Protein AF-A0A930T350-F1 (afdb_monomer)

Nearest PDB structures (foldseek):
  2nwv-assembly1_A-2  TM=9.354E-01  e=9.311E-08  Trichormus variabilis
  2nlv-assembly1_B  TM=9.454E-01  e=3.341E-07  Trichormus variabilis ATCC 29413
  2nvm-assembly1_A  TM=8.923E-01  e=1.188E-07  Trichormus variabilis ATCC 29413
  3d7q-assembly2_A-2  TM=9.541E-01  e=7.370E-07  Nostoc punctiforme PCC 73102
  2nvm-assembly1_B  TM=8.428E-01  e=9.311E-08  Trichormus variabilis ATCC 29413

Solvent-accessible surface area (backbone atoms only — not comparable to full-atom values): 5430 Å² total; per-residue (Å²): 109,71,66,47,56,49,50,56,50,53,54,52,50,52,53,51,51,52,45,60,57,49,66,76,73,51,55,94,54,44,46,79,42,79,46,77,39,78,92,72,33,38,38,37,35,32,40,39,36,55,54,96,95,36,81,45,80,46,77,42,31,33,38,42,49,56,94,84,39,84,41,82,81,41,73,71,55,92,84,41,68,68,56,56,51,51,59,66,66,61,77,112

pLDDT: mean 92.79, std 9.18, range [45.62, 98.56]

Sequence (92 aa):
MEKLTHYQNIVKNILTEYERISAQVSDPDIDEVLMFDERRSQYLWFNIGWKNERRVKEISVYIPIKNEKIYIEEDWTEDGIANDLLTDVTQK

Radius of gyration: 13.99 Å; Cα contacts (8 Å, |Δi|>4): 136; chains: 1; bounding box: 31×21×48 Å

Foldseek 3Di:
DVLLVLLLVLLVVVLVVVQVVQVVVDDPQKHWDWDADSVQQKTWTWIFGADPNDTGTGTQWIWHQDPSDIDTPHHNDPVTVVVSCCVSVVPD

Mean predicted aligned error: 3.74 Å

Structure (mmCIF, N/CA/C/O backbone):
data_AF-A0A930T350-F1
#
_entry.id   AF-A0A930T350-F1
#
loo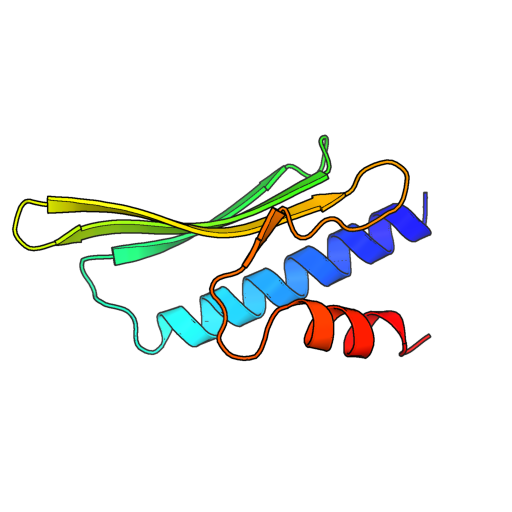p_
_atom_site.group_PDB
_atom_site.id
_atom_site.type_symbol
_atom_site.label_atom_id
_atom_site.label_alt_id
_atom_site.label_comp_id
_atom_site.label_asym_id
_atom_site.label_entity_id
_atom_site.label_seq_id
_atom_site.pdbx_PDB_ins_code
_atom_site.Cartn_x
_atom_site.Cartn_y
_atom_site.Cartn_z
_atom_site.occupancy
_atom_site.B_iso_or_equiv
_atom_site.auth_seq_id
_atom_site.auth_comp_id
_atom_site.auth_asym_id
_atom_site.auth_atom_id
_atom_site.pdbx_PDB_model_num
ATOM 1 N N . MET A 1 1 ? -12.6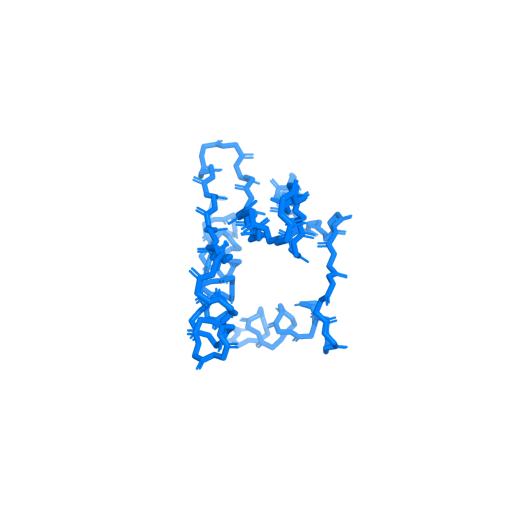98 7.483 17.215 1.00 72.19 1 MET A N 1
ATOM 2 C CA . MET A 1 1 ? -12.068 8.595 16.452 1.00 72.19 1 MET A CA 1
ATOM 3 C C . MET A 1 1 ? -10.547 8.559 16.556 1.00 72.19 1 MET A C 1
ATOM 5 O O . MET A 1 1 ? -9.927 8.321 15.534 1.00 72.19 1 MET A O 1
ATOM 9 N N . GLU A 1 2 ? -9.944 8.671 17.748 1.00 88.06 2 GLU A N 1
ATOM 10 C CA . GLU A 1 2 ? -8.473 8.586 17.894 1.00 88.06 2 GLU A CA 1
ATOM 11 C C . GLU A 1 2 ? -7.880 7.270 17.373 1.00 88.06 2 GLU A C 1
ATOM 13 O O . GLU A 1 2 ? -6.869 7.279 16.679 1.00 88.06 2 GLU A O 1
ATOM 18 N N . LYS A 1 3 ? -8.546 6.141 17.647 1.00 90.25 3 LYS A N 1
ATOM 19 C CA . LYS A 1 3 ? -8.130 4.817 17.165 1.00 90.25 3 LYS A CA 1
ATOM 20 C C . LYS A 1 3 ? -8.114 4.723 15.637 1.00 90.25 3 LYS A C 1
ATOM 22 O O . LYS A 1 3 ? -7.157 4.214 15.067 1.00 90.25 3 LYS A O 1
ATOM 27 N N . LEU A 1 4 ? -9.156 5.241 14.981 1.00 93.31 4 LEU A N 1
ATOM 28 C CA . LEU A 1 4 ? -9.224 5.282 13.522 1.00 93.31 4 LEU A CA 1
ATOM 29 C C . LEU A 1 4 ? -8.078 6.125 12.960 1.00 93.31 4 LEU A C 1
ATOM 31 O O . LEU A 1 4 ? -7.303 5.610 12.167 1.00 93.31 4 LEU A O 1
ATOM 35 N N . THR A 1 5 ? -7.923 7.371 13.414 1.00 94.19 5 THR A N 1
ATOM 36 C CA . THR A 1 5 ? -6.841 8.259 12.956 1.00 94.19 5 THR A CA 1
ATOM 37 C C . THR A 1 5 ? -5.461 7.644 13.186 1.00 94.19 5 THR A C 1
ATOM 39 O O . THR A 1 5 ? -4.586 7.747 12.331 1.00 94.19 5 THR A O 1
ATOM 42 N N . HIS A 1 6 ? -5.270 6.953 14.310 1.00 93.88 6 HIS A N 1
ATOM 43 C CA . HIS A 1 6 ? -4.035 6.234 14.593 1.00 93.88 6 HIS A CA 1
ATOM 44 C C . HIS A 1 6 ? -3.761 5.128 13.565 1.00 93.88 6 HIS A C 1
ATOM 46 O O . HIS A 1 6 ? -2.677 5.106 12.989 1.00 93.88 6 HIS A O 1
ATOM 52 N N . TYR A 1 7 ? -4.742 4.271 13.269 1.00 95.81 7 TYR A N 1
ATOM 53 C CA . TYR A 1 7 ? -4.588 3.223 12.254 1.00 95.81 7 TYR A CA 1
ATOM 54 C C . TYR A 1 7 ? -4.376 3.787 10.850 1.00 95.81 7 TYR A C 1
ATOM 56 O O . TYR A 1 7 ? -3.521 3.294 10.125 1.00 95.81 7 TYR A O 1
ATOM 64 N N . GLN A 1 8 ? -5.101 4.845 10.479 1.00 96.19 8 GLN A N 1
ATOM 65 C CA . GLN A 1 8 ? -4.901 5.527 9.199 1.00 96.19 8 GLN A CA 1
ATOM 66 C C . GLN A 1 8 ? -3.463 6.050 9.067 1.00 96.19 8 GLN A C 1
ATOM 68 O O . GLN A 1 8 ? -2.862 5.930 8.005 1.00 96.19 8 GLN A O 1
ATOM 73 N N . ASN A 1 9 ? -2.897 6.611 10.139 1.00 96.31 9 ASN A N 1
ATOM 74 C CA . ASN A 1 9 ? -1.522 7.107 10.130 1.00 96.31 9 ASN A CA 1
ATOM 75 C C . ASN A 1 9 ? -0.492 5.976 10.059 1.00 96.31 9 ASN A C 1
ATOM 77 O O . ASN A 1 9 ? 0.424 6.080 9.253 1.00 96.31 9 ASN A O 1
ATOM 81 N N . ILE A 1 10 ? -0.663 4.897 10.833 1.00 96.44 10 ILE A N 1
ATOM 82 C CA . ILE A 1 10 ? 0.227 3.725 10.761 1.00 96.44 10 ILE A CA 1
ATOM 83 C C . ILE A 1 10 ? 0.238 3.156 9.339 1.00 96.44 10 ILE A C 1
ATOM 85 O O . ILE A 1 10 ? 1.300 3.032 8.740 1.00 96.44 10 ILE A O 1
ATOM 89 N N . VAL A 1 11 ? -0.938 2.885 8.760 1.00 97.56 11 VAL A N 1
ATOM 90 C CA . VAL A 1 11 ? -1.040 2.298 7.414 1.00 97.56 11 VAL A CA 1
ATOM 91 C C . VAL A 1 11 ? -0.387 3.201 6.365 1.00 97.56 11 VAL A C 1
ATOM 93 O O . VAL A 1 11 ? 0.398 2.719 5.556 1.00 97.56 11 VAL A O 1
ATOM 96 N N . LYS A 1 12 ? -0.657 4.514 6.387 1.00 97.81 12 LYS A N 1
ATOM 97 C CA . LYS A 1 12 ? -0.011 5.455 5.455 1.00 97.81 12 LYS A CA 1
ATOM 98 C C . LYS A 1 12 ? 1.508 5.459 5.601 1.00 97.81 12 LYS A C 1
ATOM 100 O O . LYS A 1 12 ? 2.194 5.486 4.585 1.00 97.81 12 LYS A O 1
ATOM 105 N N . ASN A 1 13 ? 2.023 5.446 6.829 1.00 97.56 13 ASN A N 1
ATOM 106 C CA . ASN A 1 13 ? 3.462 5.469 7.081 1.00 97.56 13 ASN A CA 1
ATOM 107 C C . ASN A 1 13 ? 4.140 4.206 6.545 1.00 97.56 13 ASN A C 1
ATOM 109 O O . ASN A 1 13 ? 5.113 4.329 5.809 1.00 97.56 13 ASN A O 1
ATOM 113 N N . ILE A 1 14 ? 3.590 3.025 6.844 1.00 97.25 14 ILE A N 1
ATOM 114 C CA . ILE A 1 14 ? 4.134 1.750 6.359 1.00 97.25 14 ILE A CA 1
ATOM 115 C C . ILE A 1 14 ? 4.130 1.714 4.827 1.00 97.25 14 ILE A C 1
ATOM 117 O O . ILE A 1 14 ? 5.163 1.461 4.218 1.00 97.25 14 ILE A O 1
ATOM 121 N N . LEU A 1 15 ? 3.001 2.044 4.186 1.00 97.88 15 LEU A N 1
ATOM 122 C CA . LEU A 1 15 ? 2.918 2.032 2.720 1.00 97.88 15 LEU A CA 1
ATOM 123 C C . LEU A 1 15 ? 3.858 3.056 2.070 1.00 97.88 15 LEU A C 1
ATOM 125 O O . LEU A 1 15 ? 4.432 2.776 1.024 1.00 97.88 15 LEU A O 1
ATOM 129 N N . THR A 1 16 ? 4.038 4.224 2.692 1.00 97.56 16 THR A N 1
ATOM 130 C CA . THR A 1 16 ? 4.997 5.232 2.211 1.00 97.56 16 THR A CA 1
ATOM 131 C C . THR A 1 16 ? 6.431 4.722 2.312 1.00 97.56 16 THR A C 1
ATOM 133 O O . THR A 1 16 ? 7.233 4.952 1.414 1.00 97.56 16 THR A O 1
ATOM 136 N N . GLU A 1 17 ? 6.763 4.008 3.385 1.00 95.88 17 GLU A N 1
ATOM 137 C CA . GLU A 1 17 ? 8.095 3.434 3.547 1.00 95.88 17 GLU A CA 1
ATOM 138 C C . GLU A 1 17 ? 8.354 2.299 2.549 1.00 95.88 17 GLU A C 1
ATOM 140 O O . GLU A 1 17 ? 9.433 2.241 1.962 1.00 95.88 17 GLU A O 1
ATOM 145 N N . TYR A 1 18 ? 7.359 1.448 2.288 1.00 95.44 18 TYR A N 1
ATOM 146 C CA . TYR A 1 18 ? 7.451 0.414 1.255 1.00 95.44 18 TYR A CA 1
ATOM 147 C C . TYR A 1 18 ? 7.691 1.005 -0.132 1.00 95.44 18 TYR A C 1
ATOM 149 O O . TYR A 1 18 ? 8.619 0.580 -0.817 1.00 95.44 18 TYR A O 1
ATOM 157 N N . GLU A 1 19 ? 6.909 2.015 -0.522 1.00 95.06 19 GLU A N 1
ATOM 158 C CA . GLU A 1 19 ? 7.105 2.722 -1.789 1.00 95.06 19 GLU A CA 1
ATOM 159 C C . GLU A 1 19 ? 8.519 3.309 -1.873 1.00 95.06 19 GLU A C 1
ATOM 161 O O . GLU A 1 19 ? 9.228 3.057 -2.844 1.00 95.06 19 GLU A O 1
ATOM 166 N N . ARG A 1 20 ? 8.986 3.986 -0.816 1.00 94.31 20 ARG A N 1
ATOM 167 C CA . ARG A 1 20 ? 10.335 4.570 -0.747 1.00 94.31 20 ARG A CA 1
ATOM 168 C C . ARG A 1 20 ? 11.450 3.527 -0.882 1.00 94.31 20 ARG A C 1
ATOM 170 O O . ARG A 1 20 ? 12.517 3.829 -1.425 1.00 94.31 20 ARG A O 1
ATOM 177 N N . ILE A 1 21 ? 11.266 2.330 -0.328 1.00 92.50 21 ILE A N 1
ATOM 178 C CA . ILE A 1 21 ? 12.223 1.222 -0.450 1.00 92.50 21 ILE A CA 1
ATOM 179 C C . ILE A 1 21 ? 12.185 0.657 -1.872 1.00 92.50 21 ILE A C 1
ATOM 181 O O . ILE A 1 21 ? 13.241 0.545 -2.495 1.00 92.50 21 ILE A O 1
ATOM 185 N N . SER A 1 22 ? 10.9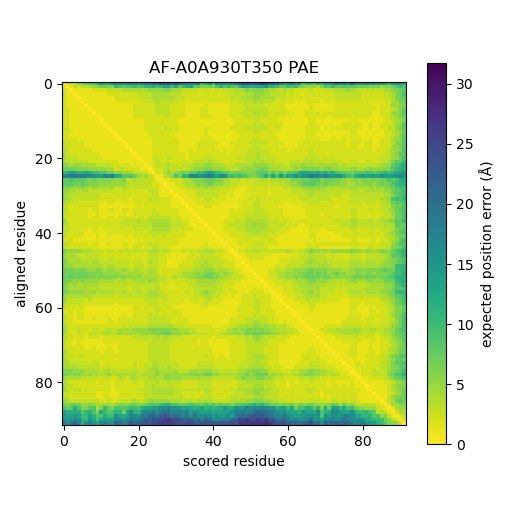96 0.373 -2.408 1.00 91.25 22 SER A N 1
ATOM 186 C CA . SER A 1 22 ? 10.832 -0.175 -3.761 1.00 91.25 22 SER A CA 1
ATOM 187 C C . SER A 1 22 ? 11.378 0.772 -4.835 1.00 91.25 22 SER A C 1
ATOM 189 O O . SER A 1 22 ? 12.129 0.360 -5.720 1.00 91.25 22 SER A O 1
ATOM 191 N N . ALA A 1 23 ? 11.123 2.076 -4.692 1.00 88.44 23 ALA A N 1
ATOM 192 C CA . ALA A 1 23 ? 11.596 3.119 -5.600 1.00 88.44 23 ALA A CA 1
ATOM 193 C C . ALA A 1 23 ? 13.134 3.229 -5.695 1.00 88.44 23 ALA A C 1
ATOM 195 O O . ALA A 1 23 ? 13.646 3.840 -6.630 1.00 88.44 23 ALA A O 1
ATOM 196 N N . GLN A 1 24 ? 13.904 2.645 -4.766 1.00 89.44 24 GLN A N 1
ATOM 197 C CA . GLN A 1 24 ? 15.376 2.625 -4.856 1.00 89.44 24 GLN A CA 1
ATOM 198 C C . GLN A 1 24 ? 15.907 1.599 -5.862 1.00 89.44 24 GLN A C 1
ATOM 200 O O . GLN A 1 24 ? 17.043 1.724 -6.321 1.00 89.44 24 GLN A O 1
ATOM 205 N N . VAL A 1 25 ? 15.109 0.584 -6.188 1.00 86.12 25 VAL A N 1
ATOM 206 C CA . VAL A 1 25 ? 15.457 -0.503 -7.115 1.00 86.12 25 VAL A CA 1
ATOM 207 C C . VAL A 1 25 ? 14.443 -0.621 -8.253 1.00 86.12 25 VAL A C 1
ATOM 209 O O . VAL A 1 25 ? 14.396 -1.647 -8.933 1.00 86.12 25 VAL A O 1
ATOM 212 N N . SER A 1 26 ? 13.624 0.415 -8.456 1.00 80.75 26 SER A N 1
ATOM 213 C CA . SER A 1 26 ? 12.507 0.363 -9.388 1.00 80.75 26 SER A CA 1
ATOM 214 C C . SER A 1 26 ? 12.959 0.290 -10.843 1.00 80.75 26 SER A C 1
ATOM 216 O O . SER A 1 26 ? 14.018 0.776 -11.253 1.00 80.75 26 SER A O 1
ATOM 218 N N . ASP A 1 27 ? 12.111 -0.347 -11.640 1.00 89.69 27 ASP A N 1
ATOM 219 C CA . ASP A 1 27 ? 12.202 -0.306 -13.088 1.00 89.69 27 ASP A CA 1
ATOM 220 C C . ASP A 1 27 ? 11.757 1.086 -13.576 1.00 89.69 27 ASP A C 1
ATOM 222 O O . ASP A 1 27 ? 10.662 1.510 -13.213 1.00 89.69 27 ASP A O 1
ATOM 226 N N . PRO A 1 28 ? 12.550 1.806 -14.394 1.00 90.75 28 PRO A N 1
ATOM 227 C CA . PRO A 1 28 ? 12.209 3.160 -14.840 1.00 90.75 28 PRO A CA 1
ATOM 228 C C . PRO A 1 28 ? 10.923 3.244 -15.676 1.00 90.75 28 PRO A C 1
ATOM 230 O O . PRO A 1 28 ? 10.380 4.336 -15.830 1.00 90.75 28 PRO A O 1
ATOM 233 N N . ASP A 1 29 ? 10.442 2.124 -16.220 1.00 94.62 29 ASP A N 1
ATOM 234 C CA . ASP A 1 29 ? 9.193 2.064 -16.982 1.00 94.62 29 ASP A CA 1
ATOM 235 C C . ASP A 1 29 ? 7.953 1.827 -16.093 1.00 94.62 29 ASP A C 1
ATOM 237 O O . ASP A 1 29 ? 6.818 1.819 -16.595 1.00 94.62 29 ASP A O 1
ATOM 241 N N . ILE A 1 30 ? 8.159 1.590 -14.790 1.00 94.81 30 ILE A N 1
ATOM 242 C CA . ILE A 1 30 ? 7.130 1.250 -13.805 1.00 94.81 30 ILE A CA 1
ATOM 243 C C . ILE A 1 30 ? 7.147 2.261 -12.658 1.00 94.81 30 ILE A C 1
ATOM 245 O O . ILE A 1 30 ? 8.094 2.338 -11.880 1.00 94.81 30 ILE A O 1
ATOM 249 N N . ASP A 1 31 ? 6.045 2.982 -12.505 1.00 94.00 31 ASP A N 1
ATOM 250 C CA . ASP A 1 31 ? 5.828 3.879 -11.381 1.00 94.00 31 ASP A CA 1
ATOM 251 C C . ASP A 1 31 ? 5.328 3.102 -10.157 1.00 94.00 31 ASP A C 1
ATOM 253 O O . ASP A 1 31 ? 4.436 2.250 -10.254 1.00 94.00 31 ASP A O 1
ATOM 257 N N . GLU A 1 32 ? 5.855 3.473 -8.994 1.00 94.94 32 GLU A N 1
ATOM 258 C CA . GLU A 1 32 ? 5.321 3.118 -7.684 1.00 94.94 32 GLU A CA 1
ATOM 259 C C . GLU A 1 32 ? 4.352 4.212 -7.233 1.00 94.94 32 GLU A C 1
ATOM 261 O O . GLU A 1 32 ? 4.719 5.383 -7.129 1.00 94.94 32 GLU A O 1
ATOM 266 N N . VAL A 1 33 ? 3.086 3.866 -7.004 1.00 96.19 33 VAL A N 1
ATOM 267 C CA . VAL A 1 33 ? 2.042 4.860 -6.734 1.00 96.19 33 VAL A CA 1
ATOM 268 C C . VAL A 1 33 ? 1.277 4.526 -5.467 1.00 96.19 33 VAL A C 1
ATOM 270 O O . VAL A 1 33 ? 0.736 3.433 -5.296 1.00 96.19 33 VAL A O 1
ATOM 273 N N . LEU A 1 34 ? 1.160 5.535 -4.608 1.00 98.12 34 LEU A N 1
ATOM 274 C CA . LEU A 1 34 ? 0.329 5.509 -3.413 1.00 98.12 34 LEU A CA 1
ATOM 275 C C . LEU A 1 34 ? -1.017 6.178 -3.685 1.00 98.12 34 LEU A C 1
ATOM 277 O O . LEU A 1 34 ? -1.088 7.283 -4.228 1.00 98.12 34 LEU A O 1
ATOM 281 N N . MET A 1 35 ? -2.101 5.528 -3.267 1.00 97.62 35 MET A N 1
ATOM 282 C CA . MET A 1 35 ? -3.446 6.100 -3.313 1.00 97.62 35 MET A CA 1
ATOM 283 C C . MET A 1 35 ? -4.091 6.020 -1.937 1.00 97.62 35 MET A C 1
ATOM 285 O O . MET A 1 35 ? -4.432 4.940 -1.452 1.00 97.62 35 MET A O 1
ATOM 289 N N . PHE A 1 36 ? -4.288 7.184 -1.323 1.00 98.31 36 PHE A N 1
ATOM 290 C CA . PHE A 1 36 ? -4.886 7.305 0.001 1.00 98.31 36 PHE A CA 1
ATOM 291 C C . PHE A 1 36 ? -6.219 8.044 -0.084 1.00 98.31 36 PHE A C 1
ATOM 293 O O . PHE A 1 36 ? -6.279 9.240 -0.365 1.00 98.31 36 PHE A O 1
ATOM 300 N N . ASP A 1 37 ? -7.304 7.333 0.201 1.00 97.94 37 ASP A N 1
ATOM 301 C CA . ASP A 1 37 ? -8.619 7.919 0.412 1.00 97.94 37 ASP A CA 1
ATOM 302 C C . ASP A 1 37 ? -8.913 7.967 1.909 1.00 97.94 37 ASP A C 1
ATOM 304 O O . ASP A 1 37 ? -9.464 7.030 2.488 1.00 97.94 37 ASP A O 1
ATOM 308 N N . GLU A 1 38 ? -8.550 9.073 2.554 1.00 94.31 38 GLU A N 1
ATOM 309 C CA . GLU A 1 38 ? -8.745 9.218 3.999 1.00 94.31 38 GLU A CA 1
ATOM 310 C C . GLU A 1 38 ? -10.218 9.276 4.406 1.00 94.31 38 GLU A C 1
ATOM 312 O O . GLU A 1 38 ? -10.585 8.824 5.490 1.00 94.31 38 GLU A O 1
ATOM 317 N N . ARG A 1 39 ? -11.082 9.811 3.535 1.00 95.62 39 ARG A N 1
ATOM 318 C CA . ARG A 1 39 ? -12.514 9.958 3.831 1.00 95.62 39 ARG A CA 1
ATOM 319 C C . ARG A 1 39 ? -13.217 8.609 3.866 1.00 95.62 39 ARG A C 1
ATOM 321 O O . ARG A 1 39 ? -14.158 8.438 4.638 1.00 95.62 39 ARG A O 1
ATOM 328 N N . ARG A 1 40 ? -12.793 7.676 3.012 1.00 97.12 40 ARG A N 1
ATOM 329 C CA . ARG A 1 40 ? -13.342 6.314 2.927 1.00 97.12 40 ARG A CA 1
ATOM 330 C C . ARG A 1 40 ? -12.431 5.264 3.564 1.00 97.12 40 ARG A C 1
ATOM 332 O O . ARG A 1 40 ? -12.795 4.091 3.571 1.00 97.12 40 ARG A O 1
ATOM 339 N N . SER A 1 41 ? -11.290 5.672 4.118 1.00 97.88 41 SER A N 1
ATOM 340 C CA . SER A 1 41 ? -10.268 4.810 4.717 1.00 97.88 41 SER A CA 1
ATOM 341 C C . SER A 1 41 ? -9.821 3.671 3.797 1.00 97.88 41 SER A C 1
ATOM 343 O O . SER A 1 41 ? -9.858 2.505 4.191 1.00 97.88 41 SER A O 1
ATOM 345 N N . GLN A 1 42 ? -9.459 4.007 2.558 1.00 98.44 42 GLN A N 1
ATOM 346 C CA . GLN A 1 42 ? -8.933 3.065 1.566 1.00 98.44 42 GLN A CA 1
ATOM 347 C C . GLN A 1 42 ? -7.484 3.439 1.256 1.00 98.44 42 GLN A C 1
ATOM 349 O O . GLN A 1 42 ? -7.224 4.589 0.898 1.00 98.44 42 GLN A O 1
ATOM 354 N N . TYR A 1 43 ? -6.557 2.494 1.394 1.00 98.56 43 TYR A N 1
ATOM 355 C CA . TYR A 1 43 ? -5.126 2.741 1.233 1.00 98.56 43 TYR A CA 1
ATOM 356 C C . TYR A 1 43 ? -4.525 1.692 0.306 1.00 98.56 43 TYR A C 1
ATOM 358 O O . TYR A 1 43 ? -4.681 0.497 0.552 1.00 98.56 43 TYR A O 1
ATOM 366 N N . LEU A 1 44 ? -3.882 2.139 -0.770 1.00 98.19 44 LEU A N 1
ATOM 367 C CA . LEU A 1 44 ? -3.282 1.268 -1.773 1.00 98.19 44 LEU A CA 1
ATOM 368 C C . LEU A 1 44 ? -1.846 1.687 -2.061 1.00 98.19 44 LEU A C 1
ATOM 370 O O . LEU A 1 44 ? -1.550 2.882 -2.144 1.00 98.19 44 LEU A O 1
ATOM 374 N N . TRP A 1 45 ? -1.012 0.684 -2.298 1.00 98.06 45 TRP A N 1
ATOM 375 C CA . TRP A 1 45 ? 0.263 0.802 -2.988 1.00 98.06 45 TRP A CA 1
ATOM 376 C C . TRP A 1 45 ? 0.223 -0.076 -4.244 1.00 98.06 45 TRP A C 1
ATOM 378 O O . TRP A 1 45 ? -0.248 -1.216 -4.206 1.00 98.06 45 TRP A O 1
ATOM 388 N N . PHE A 1 46 ? 0.616 0.493 -5.378 1.00 94.88 46 PHE A N 1
ATOM 389 C CA . PHE A 1 46 ? 0.291 -0.026 -6.698 1.00 94.88 46 PHE A CA 1
ATOM 390 C C . PHE A 1 46 ? 1.395 0.285 -7.715 1.00 94.88 46 PHE A C 1
ATOM 392 O O . PHE A 1 46 ? 1.887 1.411 -7.772 1.00 94.88 46 PHE A O 1
ATOM 399 N N . ASN A 1 47 ? 1.699 -0.695 -8.565 1.00 94.62 47 ASN A N 1
ATOM 400 C CA . ASN A 1 47 ? 2.675 -0.606 -9.645 1.00 94.62 47 ASN A CA 1
ATOM 401 C C . ASN A 1 47 ? 1.976 -0.357 -10.983 1.00 94.62 47 ASN A C 1
ATOM 403 O O . ASN A 1 47 ? 1.068 -1.096 -11.394 1.00 94.62 47 ASN A O 1
ATOM 407 N N . ILE A 1 48 ? 2.419 0.675 -11.702 1.00 96.00 48 ILE A N 1
ATOM 408 C CA . ILE A 1 48 ? 1.788 1.109 -12.949 1.00 96.00 48 ILE A CA 1
ATOM 409 C C . ILE A 1 48 ? 2.786 1.541 -13.987 1.00 96.00 48 ILE A C 1
ATOM 411 O O . ILE A 1 48 ? 3.642 2.368 -13.745 1.00 96.00 48 ILE A O 1
ATOM 415 N N . GLY A 1 49 ? 2.617 1.041 -15.200 1.00 95.56 49 GLY A N 1
ATOM 416 C CA . GLY A 1 49 ? 3.533 1.418 -16.261 1.00 95.56 49 GLY A CA 1
ATOM 417 C C . GLY A 1 49 ? 3.302 0.643 -17.535 1.00 95.56 49 GLY A C 1
ATOM 418 O O . GLY A 1 49 ? 2.250 0.019 -17.730 1.00 95.56 49 GLY A O 1
ATOM 419 N N . TRP A 1 50 ? 4.282 0.706 -18.419 1.00 96.81 50 TRP A N 1
ATOM 420 C CA . TRP A 1 50 ? 4.289 -0.034 -19.670 1.00 96.81 50 TRP A CA 1
ATOM 421 C C . TRP A 1 50 ? 5.670 -0.617 -19.877 1.00 96.81 50 TRP A C 1
ATOM 423 O O . TRP A 1 50 ? 6.616 0.126 -20.076 1.00 96.81 50 TRP A O 1
ATOM 433 N N . LYS A 1 51 ? 5.774 -1.943 -19.898 1.00 94.25 51 LYS A N 1
ATOM 434 C CA . LYS A 1 51 ? 7.046 -2.639 -20.083 1.00 94.25 51 LYS A CA 1
ATOM 435 C C . LYS A 1 51 ? 6.926 -3.615 -21.237 1.00 94.25 51 LYS A C 1
ATOM 437 O O . LYS A 1 51 ? 6.003 -4.428 -21.262 1.00 94.25 51 LYS A O 1
ATOM 442 N N . ASN A 1 52 ? 7.850 -3.552 -22.195 1.00 94.94 52 ASN A N 1
ATOM 443 C CA . ASN A 1 52 ? 7.853 -4.418 -23.384 1.00 94.94 52 ASN A CA 1
ATOM 444 C C . ASN A 1 52 ? 6.490 -4.452 -24.109 1.00 94.94 52 ASN A C 1
ATOM 446 O O . ASN A 1 52 ? 5.953 -5.528 -24.372 1.00 94.94 52 ASN A O 1
ATOM 450 N N . GLU A 1 53 ? 5.899 -3.277 -24.356 1.00 95.25 53 GLU A N 1
ATOM 451 C CA . GLU A 1 53 ? 4.570 -3.105 -24.983 1.00 95.25 53 GLU A CA 1
ATOM 452 C C . GLU A 1 53 ? 3.396 -3.732 -24.204 1.00 95.25 53 GLU A C 1
ATOM 454 O O . GLU A 1 53 ? 2.265 -3.786 -24.691 1.00 95.25 53 GLU A O 1
ATOM 459 N N . ARG A 1 54 ? 3.629 -4.182 -22.966 1.00 96.69 54 ARG A N 1
ATOM 460 C CA . ARG A 1 54 ? 2.601 -4.738 -22.086 1.00 96.69 54 ARG A CA 1
ATOM 461 C C . ARG A 1 54 ? 2.276 -3.772 -20.965 1.00 96.69 54 ARG A C 1
ATOM 463 O O . ARG A 1 54 ? 3.152 -3.146 -20.370 1.00 96.69 54 ARG A O 1
ATOM 470 N N . ARG A 1 55 ? 0.986 -3.683 -20.660 1.00 96.56 55 ARG A N 1
ATOM 471 C CA . ARG A 1 55 ? 0.490 -2.893 -19.542 1.00 96.56 55 ARG A CA 1
ATOM 472 C C . ARG A 1 55 ? 0.854 -3.576 -18.226 1.00 96.56 55 ARG A C 1
ATOM 474 O O . ARG A 1 55 ? 0.473 -4.724 -18.028 1.00 96.56 55 ARG A O 1
ATOM 481 N N . VAL A 1 56 ? 1.493 -2.835 -17.323 1.00 95.56 56 VAL A N 1
ATOM 482 C CA . VAL A 1 56 ? 1.622 -3.206 -15.909 1.00 95.56 56 VAL A CA 1
ATOM 483 C C . VAL A 1 56 ? 0.594 -2.416 -15.106 1.00 95.56 56 VAL A C 1
ATOM 485 O O . VAL A 1 56 ? 0.464 -1.195 -15.265 1.00 95.56 56 VAL A O 1
ATOM 488 N N . LYS A 1 57 ? -0.209 -3.141 -14.325 1.00 95.31 57 LYS A N 1
ATOM 489 C CA . LYS A 1 57 ? -1.273 -2.606 -13.470 1.00 95.31 57 LYS A CA 1
ATOM 490 C C . LYS A 1 57 ? -1.537 -3.608 -12.342 1.00 95.31 57 LYS A C 1
ATOM 492 O O . LYS A 1 57 ? -2.470 -4.401 -12.442 1.00 95.31 57 LYS A O 1
ATOM 497 N N . GLU A 1 58 ? -0.723 -3.557 -11.298 1.00 94.62 58 GLU A N 1
ATOM 498 C CA . GLU A 1 58 ? -0.707 -4.556 -10.223 1.00 94.62 58 GLU A CA 1
ATOM 499 C C . GLU A 1 58 ? -0.794 -3.870 -8.860 1.00 94.62 58 GLU A C 1
ATOM 501 O O . GLU A 1 58 ? -0.117 -2.874 -8.618 1.00 94.62 58 GLU A O 1
ATOM 506 N N . ILE A 1 59 ? -1.679 -4.357 -7.990 1.00 96.69 59 ILE A N 1
ATOM 507 C CA . ILE A 1 59 ? -1.801 -3.859 -6.619 1.00 96.69 59 ILE A CA 1
ATOM 508 C C . ILE A 1 59 ? -0.790 -4.628 -5.781 1.00 96.69 59 ILE A C 1
ATOM 510 O O . ILE A 1 59 ? -0.917 -5.839 -5.648 1.00 96.69 59 ILE A O 1
ATOM 514 N N . SER A 1 60 ? 0.179 -3.927 -5.203 1.00 96.38 60 SER A N 1
ATOM 515 C CA . SER A 1 60 ? 1.165 -4.545 -4.314 1.00 96.38 60 SER A CA 1
ATOM 516 C C . SER A 1 60 ? 0.596 -4.733 -2.917 1.0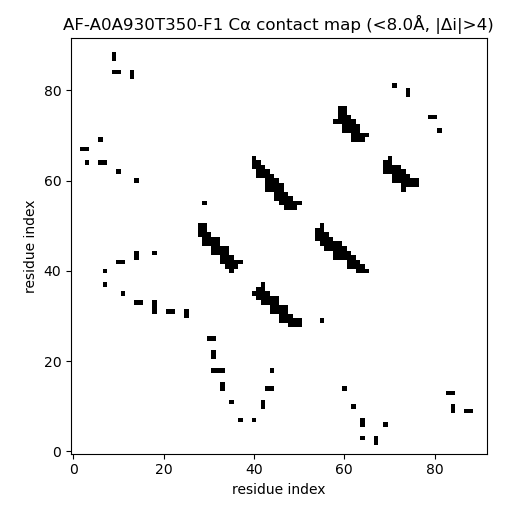0 96.38 60 SER A C 1
ATOM 518 O O . SER A 1 60 ? 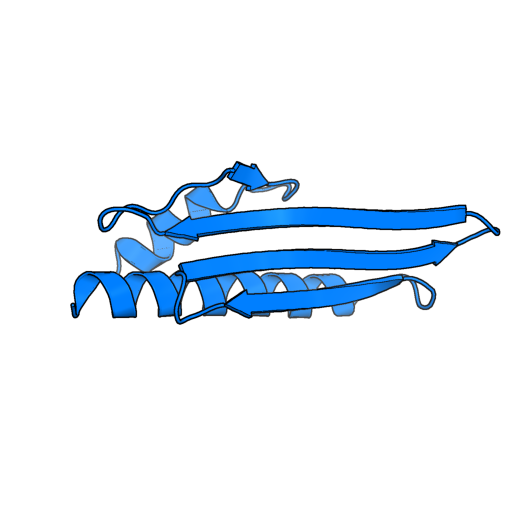0.731 -5.805 -2.332 1.00 96.38 60 SER A O 1
ATOM 520 N N . VAL A 1 61 ? -0.108 -3.724 -2.396 1.00 98.31 61 VAL A N 1
ATOM 521 C CA . VAL A 1 61 ? -0.805 -3.818 -1.109 1.00 98.31 61 VAL A CA 1
ATOM 522 C C . VAL A 1 61 ? -2.118 -3.041 -1.152 1.00 98.31 61 VAL A C 1
ATOM 524 O O . VAL A 1 61 ? -2.163 -1.902 -1.622 1.00 98.31 61 VAL A O 1
ATOM 527 N N . TYR A 1 62 ? -3.186 -3.622 -0.601 1.00 98.50 62 TYR A N 1
ATOM 528 C CA . TYR A 1 62 ? -4.468 -2.946 -0.400 1.00 98.50 62 TYR A CA 1
ATOM 529 C C . TYR A 1 62 ? -5.020 -3.170 1.006 1.00 98.50 62 TYR A C 1
ATOM 531 O O . TYR A 1 62 ? -5.315 -4.291 1.429 1.00 98.50 62 TYR A O 1
ATOM 539 N N . ILE A 1 63 ? -5.209 -2.054 1.714 1.00 98.50 63 ILE A N 1
ATOM 540 C CA . ILE A 1 63 ? -5.676 -2.017 3.093 1.00 98.50 63 ILE A CA 1
ATOM 541 C C . ILE A 1 63 ? -6.852 -1.050 3.243 1.00 98.50 63 ILE A C 1
ATOM 543 O O . 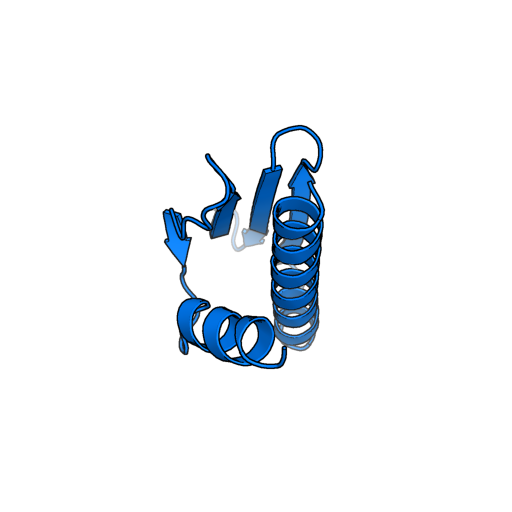ILE A 1 63 ? -6.667 0.169 3.284 1.00 98.50 63 ILE A O 1
ATOM 547 N N . PRO A 1 64 ? -8.086 -1.551 3.389 1.00 98.31 64 PRO A N 1
ATOM 548 C CA . PRO A 1 64 ? -9.182 -0.760 3.910 1.00 98.31 64 PRO A CA 1
ATOM 549 C C . PRO A 1 64 ? -9.278 -0.842 5.437 1.00 98.31 64 PRO A C 1
ATOM 551 O O . PRO A 1 64 ? -9.099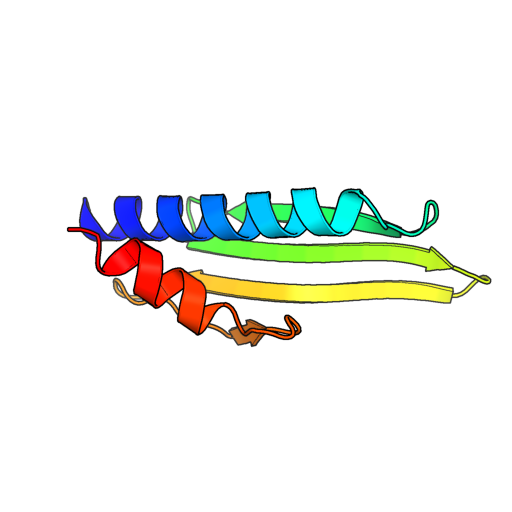 -1.895 6.051 1.00 98.31 64 PRO A O 1
ATOM 554 N N . ILE A 1 65 ? -9.676 0.267 6.064 1.00 97.94 65 ILE A N 1
ATOM 555 C CA . ILE A 1 65 ? -10.022 0.298 7.491 1.00 97.94 65 ILE A CA 1
ATOM 556 C C . ILE A 1 65 ? -11.539 0.428 7.621 1.00 97.94 65 ILE A C 1
ATOM 558 O O . ILE A 1 65 ? -12.131 1.438 7.239 1.00 97.94 65 ILE A O 1
ATOM 562 N N . LYS A 1 66 ? -12.182 -0.605 8.174 1.00 95.75 66 LYS A N 1
ATOM 563 C CA . LYS A 1 66 ? -13.644 -0.698 8.326 1.00 95.75 66 LYS A CA 1
ATOM 564 C C . LYS A 1 66 ? -13.969 -1.056 9.774 1.00 95.75 66 LYS A C 1
ATOM 566 O O . LYS A 1 66 ? -13.345 -1.947 10.341 1.00 95.75 66 LYS A O 1
ATOM 571 N N . ASN A 1 67 ? -14.955 -0.393 10.382 1.00 92.88 67 ASN A N 1
ATOM 572 C CA . ASN A 1 67 ? -15.399 -0.679 11.759 1.00 92.88 67 ASN A CA 1
ATOM 573 C C . ASN A 1 67 ? -14.240 -0.734 12.780 1.00 92.88 67 ASN A C 1
ATOM 575 O O . ASN A 1 67 ? -14.169 -1.649 13.597 1.00 92.88 67 ASN A O 1
ATOM 579 N N . GLU A 1 68 ? -13.306 0.221 12.685 1.00 89.75 68 GLU A N 1
ATOM 580 C CA . GLU A 1 68 ? -12.101 0.304 13.528 1.00 89.75 68 GLU A CA 1
ATOM 581 C C . GLU A 1 68 ? -11.217 -0.959 13.514 1.00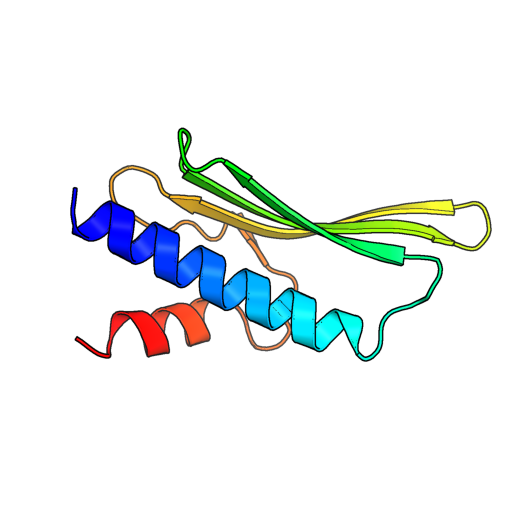 89.75 68 GLU A C 1
ATOM 583 O O . GLU A 1 68 ? -10.570 -1.287 14.513 1.00 89.75 68 GLU A O 1
ATOM 588 N N . LYS A 1 69 ? -11.185 -1.667 12.381 1.00 94.94 69 LYS A N 1
ATOM 589 C CA . LYS A 1 69 ? -10.274 -2.781 12.108 1.00 94.94 69 LYS A CA 1
ATOM 590 C C . LYS A 1 69 ? -9.555 -2.560 10.785 1.00 94.94 69 LYS A C 1
ATOM 592 O O . LYS A 1 69 ? -10.149 -2.041 9.840 1.00 94.94 69 LYS A O 1
ATOM 597 N N . ILE A 1 70 ? -8.296 -2.973 10.747 1.00 97.19 70 ILE A N 1
ATOM 598 C CA . ILE A 1 70 ? -7.460 -2.990 9.550 1.00 97.19 70 ILE A CA 1
ATOM 599 C C . ILE A 1 70 ? -7.724 -4.314 8.829 1.00 97.19 70 ILE A C 1
ATOM 601 O O . ILE A 1 70 ? -7.683 -5.369 9.462 1.00 97.19 70 ILE A O 1
ATOM 605 N N . TYR A 1 71 ? -8.038 -4.254 7.539 1.00 98.19 71 TYR A N 1
ATOM 606 C CA . TYR A 1 71 ? -8.184 -5.425 6.678 1.00 98.19 71 TYR A CA 1
ATOM 607 C C . TYR A 1 71 ? -7.027 -5.423 5.689 1.00 98.19 71 TYR A C 1
ATOM 609 O O . TYR A 1 71 ? -6.751 -4.391 5.093 1.00 98.19 71 TYR A O 1
ATOM 617 N N . ILE A 1 72 ? -6.369 -6.563 5.522 1.00 97.81 72 ILE A N 1
ATOM 618 C CA . ILE A 1 72 ? -5.352 -6.771 4.490 1.00 97.81 72 ILE A CA 1
ATOM 619 C C . ILE A 1 72 ? -6.071 -7.533 3.379 1.00 97.81 72 ILE A C 1
ATOM 621 O O . ILE A 1 72 ? -6.320 -8.728 3.522 1.00 97.81 72 ILE A O 1
ATOM 625 N N . GLU A 1 73 ? -6.541 -6.820 2.356 1.00 98.06 73 GLU A N 1
ATOM 626 C CA . GLU A 1 73 ? -7.301 -7.432 1.252 1.00 98.06 73 GLU A CA 1
ATOM 627 C C . GLU A 1 73 ? -6.347 -8.008 0.194 1.00 98.06 73 GLU A C 1
ATOM 629 O O . GLU A 1 73 ? -6.668 -9.007 -0.443 1.00 98.06 73 GLU A O 1
ATOM 634 N N . GLU A 1 74 ? -5.171 -7.393 0.032 1.00 97.88 74 GLU A N 1
ATOM 635 C CA . GLU A 1 74 ? -4.102 -7.844 -0.859 1.00 97.88 74 GLU A CA 1
ATOM 636 C C . GLU A 1 74 ? -2.743 -7.437 -0.278 1.00 97.88 74 GLU A C 1
ATOM 638 O O . GLU A 1 74 ? -2.608 -6.332 0.255 1.00 97.88 74 GLU A O 1
ATOM 643 N N . ASP A 1 75 ? -1.768 -8.340 -0.352 1.00 97.56 75 ASP A N 1
ATOM 644 C CA . ASP A 1 75 ? -0.405 -8.142 0.136 1.00 97.56 75 ASP A CA 1
ATOM 645 C C . ASP A 1 75 ? 0.555 -9.071 -0.617 1.00 97.56 75 ASP A C 1
ATOM 647 O O . ASP A 1 75 ? 0.497 -10.293 -0.467 1.00 97.56 75 ASP A O 1
ATOM 651 N N . TRP A 1 76 ? 1.407 -8.475 -1.446 1.00 95.75 76 TRP A N 1
ATOM 652 C CA . TRP A 1 76 ? 2.455 -9.152 -2.212 1.00 95.75 76 TRP A CA 1
ATOM 653 C C . TRP A 1 76 ? 3.858 -8.896 -1.652 1.00 95.75 76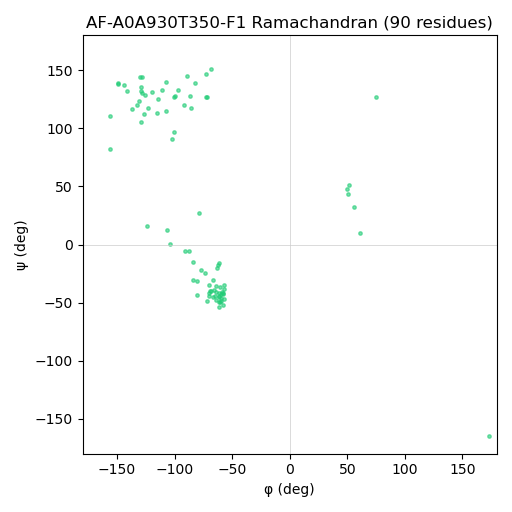 TRP A C 1
ATOM 655 O O . TRP A 1 76 ? 4.851 -9.197 -2.315 1.00 95.75 76 TRP A O 1
ATOM 665 N N . THR A 1 77 ? 3.963 -8.333 -0.446 1.00 93.94 77 THR A N 1
ATOM 666 C CA . THR A 1 77 ? 5.257 -8.141 0.216 1.00 93.94 77 THR A CA 1
ATOM 667 C C . THR A 1 77 ? 5.820 -9.472 0.711 1.00 93.94 77 THR A C 1
ATOM 669 O O . THR A 1 77 ? 5.074 -10.372 1.095 1.00 93.94 77 THR A O 1
ATOM 672 N N . GLU A 1 78 ? 7.147 -9.620 0.699 1.00 90.38 78 GLU A N 1
ATOM 673 C CA . GLU A 1 78 ? 7.799 -10.873 1.109 1.00 90.38 78 GLU A CA 1
ATOM 674 C C . GLU A 1 78 ? 7.610 -11.158 2.606 1.00 90.38 78 GLU A C 1
ATOM 676 O O . GLU A 1 78 ? 7.262 -12.278 2.987 1.00 90.38 78 GLU A O 1
ATOM 681 N N . ASP A 1 79 ? 7.804 -10.135 3.445 1.00 89.31 79 ASP A N 1
ATOM 682 C CA . ASP A 1 79 ? 7.706 -10.244 4.905 1.00 89.31 79 ASP A CA 1
ATOM 683 C C . ASP A 1 79 ? 6.266 -10.120 5.426 1.00 89.31 79 ASP A C 1
ATOM 685 O O . ASP A 1 79 ? 5.985 -10.501 6.565 1.00 89.31 79 ASP A O 1
ATOM 689 N N . GLY A 1 80 ? 5.341 -9.631 4.599 1.00 93.44 80 GLY A N 1
ATOM 690 C CA . GLY A 1 80 ? 3.937 -9.440 4.937 1.00 93.44 80 GLY A CA 1
ATOM 691 C C . GLY A 1 80 ? 3.684 -8.231 5.843 1.00 93.44 80 GLY A C 1
ATOM 692 O O . GLY A 1 80 ? 4.181 -8.143 6.970 1.00 93.44 80 GLY A O 1
ATOM 693 N N . ILE A 1 81 ? 2.781 -7.344 5.424 1.00 95.56 81 ILE A N 1
ATOM 694 C CA . ILE A 1 81 ? 2.477 -6.096 6.143 1.00 95.56 81 ILE A CA 1
ATOM 695 C C . ILE A 1 81 ? 1.881 -6.310 7.538 1.00 95.56 81 ILE A C 1
ATOM 697 O O . ILE A 1 81 ? 1.938 -5.433 8.402 1.00 95.56 81 ILE A O 1
ATOM 701 N N . ALA A 1 82 ? 1.327 -7.494 7.803 1.00 95.38 82 ALA A N 1
ATOM 702 C CA . ALA A 1 82 ? 0.826 -7.853 9.125 1.00 95.38 82 ALA A CA 1
ATOM 703 C C . ALA A 1 82 ? 1.906 -7.736 10.219 1.00 95.38 82 ALA A C 1
ATOM 705 O O . ALA A 1 82 ? 1.583 -7.341 11.341 1.00 95.38 82 ALA A O 1
ATOM 706 N N . ASN A 1 83 ? 3.168 -8.045 9.907 1.00 93.56 83 ASN A N 1
ATOM 707 C CA . ASN A 1 83 ? 4.267 -7.984 10.874 1.00 93.56 83 ASN A CA 1
ATOM 708 C C . ASN A 1 83 ? 4.626 -6.540 11.249 1.00 93.56 83 ASN A C 1
ATOM 710 O O . ASN A 1 83 ? 4.791 -6.227 12.433 1.00 93.56 83 ASN A O 1
ATOM 714 N N . ASP A 1 84 ? 4.658 -5.644 10.267 1.00 93.81 84 ASP A N 1
ATOM 715 C CA . ASP A 1 84 ? 4.921 -4.221 10.498 1.00 93.81 84 ASP A CA 1
ATOM 716 C C . ASP A 1 84 ? 3.763 -3.558 11.244 1.00 93.81 84 ASP A C 1
ATOM 718 O O . ASP A 1 84 ? 3.971 -2.819 12.208 1.00 93.81 84 ASP A O 1
ATOM 722 N N . LEU A 1 85 ? 2.524 -3.921 10.893 1.00 93.69 85 LEU A N 1
ATOM 723 C CA . LEU A 1 85 ? 1.338 -3.494 11.632 1.00 93.69 85 LEU A CA 1
ATOM 724 C C . LEU A 1 85 ? 1.396 -3.924 13.100 1.00 93.69 85 LEU A C 1
ATOM 726 O O . LEU A 1 85 ? 1.048 -3.131 13.970 1.00 93.69 85 LEU A O 1
ATOM 730 N N . LEU A 1 86 ? 1.830 -5.150 13.406 1.00 91.50 86 LEU A N 1
ATOM 731 C CA . LEU A 1 86 ? 2.003 -5.583 14.794 1.00 91.50 86 LEU A CA 1
ATOM 732 C C . LEU A 1 86 ? 3.095 -4.773 15.494 1.00 91.50 86 LEU A C 1
ATOM 734 O O . LEU A 1 86 ? 2.881 -4.321 16.615 1.00 91.50 86 LEU A O 1
ATOM 738 N N . THR A 1 87 ? 4.232 -4.540 14.849 1.00 88.06 87 THR A N 1
ATOM 739 C CA . THR A 1 87 ? 5.341 -3.784 15.447 1.00 88.06 87 THR A CA 1
ATOM 740 C C . THR A 1 87 ? 4.927 -2.351 15.795 1.00 88.06 87 THR A C 1
ATOM 742 O O . THR A 1 87 ? 5.154 -1.908 16.922 1.00 88.06 87 THR A O 1
ATOM 745 N N . ASP A 1 88 ? 4.236 -1.659 14.889 1.00 78.19 88 ASP A N 1
ATOM 746 C CA . ASP A 1 88 ? 3.844 -0.258 15.075 1.00 78.19 88 ASP A CA 1
ATOM 747 C C . ASP A 1 88 ? 2.598 -0.077 15.954 1.00 78.19 88 ASP A C 1
ATOM 749 O O . ASP A 1 88 ? 2.489 0.909 16.686 1.00 78.19 88 ASP A O 1
ATOM 753 N N . VAL A 1 89 ? 1.657 -1.029 15.941 1.00 64.25 89 VAL A N 1
ATOM 754 C CA . VAL A 1 89 ? 0.467 -0.984 16.813 1.00 64.25 89 VAL A CA 1
ATOM 755 C C . VAL A 1 89 ? 0.818 -1.312 18.272 1.00 64.25 89 VAL A C 1
ATOM 757 O O . VAL A 1 89 ? 0.110 -0.866 19.175 1.00 64.25 89 VAL A O 1
ATOM 760 N N . THR A 1 90 ? 1.906 -2.051 18.525 1.00 58.34 90 THR A N 1
ATOM 761 C CA . THR A 1 90 ? 2.297 -2.496 19.881 1.00 58.34 90 THR A CA 1
ATOM 762 C C . THR A 1 90 ? 3.233 -1.515 20.603 1.00 58.34 90 THR A C 1
ATOM 764 O O . THR A 1 90 ? 3.503 -1.689 21.787 1.00 58.34 90 THR A O 1
ATOM 767 N N . GLN A 1 91 ? 3.696 -0.442 19.951 1.00 53.16 91 GLN A N 1
ATOM 768 C CA . GLN A 1 91 ? 4.510 0.611 20.588 1.00 53.16 91 GLN A CA 1
ATOM 769 C C . GLN A 1 91 ? 3.692 1.620 21.427 1.00 53.16 91 GLN A C 1
ATOM 771 O O . GLN A 1 91 ? 4.108 2.766 21.616 1.00 53.16 91 GLN A O 1
ATOM 776 N N . LYS A 1 92 ? 2.534 1.210 21.958 1.00 45.62 92 LYS A N 1
ATOM 777 C CA . LYS A 1 92 ? 1.683 2.023 22.836 1.00 45.62 92 LYS A CA 1
ATOM 778 C C . LYS A 1 92 ? 1.307 1.300 24.119 1.00 45.62 92 LYS A C 1
ATOM 780 O O . LYS A 1 92 ? 0.873 0.133 24.028 1.00 45.62 92 LYS A O 1
#

Secondary structure (DSSP, 8-state):
-HHHHHHHHHHHHHHHHHHHHHTTS--TTEEEEEEEETTTTEEEEEEEEEETTEEEEEEEEEEEEETTEE--SEE--SS-HHHHHHHHHS--